Protein AF-E9I424-F1 (afdb_monomer_lite)

Foldseek 3Di:
DQLVVLLVVVLVQDQEEEEEFQAQDDPVCVVVPVQADPVRHPPGTPCVSCQVVSCVSHVNYHYYYDPDDPPVSVVCCCVVDPHYDYRYD

Sequence (89 aa):
LGVEVAKNLILAGPKQVTIYDPNIVTIEDVGRNFYCRHEDVGKKSRAEASLTQLKDLNPNVNVSIATDTSVEYMLRLSYLDPPTMNVLL

Structure (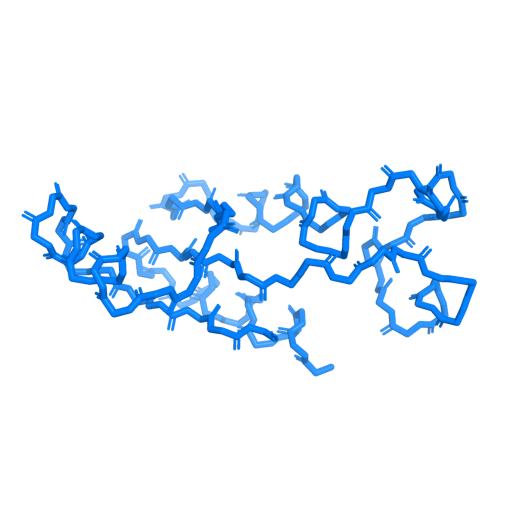mmCIF, N/CA/C/O backbone):
data_AF-E9I424-F1
#
_entry.id   AF-E9I424-F1
#
loop_
_atom_site.group_PDB
_atom_site.id
_atom_site.type_symbol
_atom_site.label_atom_id
_atom_site.label_alt_id
_atom_site.label_comp_id
_atom_site.label_asym_id
_atom_site.label_entity_id
_atom_site.label_seq_id
_atom_site.pdbx_PDB_ins_code
_atom_site.Cartn_x
_atom_site.Cartn_y
_atom_site.Cartn_z
_atom_site.occupancy
_atom_site.B_iso_or_equiv
_atom_site.auth_seq_id
_atom_site.auth_comp_id
_atom_site.auth_asym_id
_atom_site.auth_atom_id
_atom_site.pdbx_PDB_model_num
ATOM 1 N N . LEU A 1 1 ? 7.671 -10.560 2.624 1.00 79.00 1 LEU A N 1
ATOM 2 C CA . LEU A 1 1 ? 7.805 -9.756 3.856 1.00 79.00 1 LEU A CA 1
ATOM 3 C C . LEU A 1 1 ? 6.861 -8.559 3.896 1.00 79.00 1 LEU A C 1
ATOM 5 O O . LEU A 1 1 ? 5.906 -8.628 4.652 1.00 79.00 1 LEU A O 1
ATOM 9 N N . GLY A 1 2 ? 7.061 -7.497 3.103 1.00 87.00 2 GLY A N 1
ATOM 10 C CA . GLY A 1 2 ? 6.253 -6.274 3.246 1.00 87.00 2 GLY A CA 1
ATOM 11 C C . GLY A 1 2 ? 4.733 -6.513 3.187 1.00 87.00 2 GLY A C 1
ATOM 12 O O . GLY A 1 2 ? 3.997 -6.221 4.127 1.00 87.00 2 GLY A O 1
ATOM 13 N N . VAL A 1 3 ? 4.269 -7.190 2.140 1.00 88.50 3 VAL A N 1
ATOM 14 C CA . VAL A 1 3 ? 2.852 -7.554 1.979 1.00 88.50 3 VAL A CA 1
ATOM 15 C C . VAL A 1 3 ? 2.282 -8.405 3.131 1.00 88.50 3 VAL A C 1
ATOM 17 O O . VAL A 1 3 ? 1.098 -8.316 3.456 1.00 88.50 3 VAL A O 1
ATOM 20 N N . GLU A 1 4 ? 3.115 -9.206 3.799 1.00 90.69 4 GLU A N 1
ATOM 21 C CA . GLU A 1 4 ? 2.703 -10.039 4.937 1.00 90.69 4 GLU A CA 1
ATOM 22 C C . GLU A 1 4 ? 2.533 -9.204 6.207 1.00 90.69 4 GLU A C 1
ATOM 24 O O . GLU A 1 4 ? 1.611 -9.458 6.984 1.00 90.69 4 GLU A O 1
ATOM 29 N N . VAL A 1 5 ? 3.378 -8.184 6.392 1.00 91.94 5 VAL A N 1
ATOM 30 C CA . VAL A 1 5 ? 3.240 -7.200 7.473 1.00 91.94 5 VAL A CA 1
ATOM 31 C C . VAL A 1 5 ? 1.944 -6.415 7.294 1.00 91.94 5 VAL A C 1
ATOM 33 O O . VAL A 1 5 ? 1.153 -6.339 8.232 1.00 91.94 5 VAL A O 1
ATOM 36 N N . ALA A 1 6 ? 1.673 -5.914 6.083 1.00 92.00 6 ALA A N 1
ATOM 37 C CA . ALA A 1 6 ? 0.428 -5.206 5.787 1.00 92.00 6 ALA A CA 1
ATOM 38 C C . ALA A 1 6 ? -0.805 -6.081 6.052 1.00 92.00 6 ALA A C 1
ATOM 40 O O . ALA A 1 6 ? -1.726 -5.651 6.743 1.00 92.00 6 ALA A O 1
ATOM 41 N N . LYS A 1 7 ? -0.789 -7.339 5.592 1.00 93.69 7 LYS A N 1
ATOM 42 C CA . LYS A 1 7 ? -1.847 -8.320 5.878 1.00 93.69 7 LYS A CA 1
ATOM 43 C C . LYS A 1 7 ? -2.093 -8.460 7.384 1.00 93.69 7 LYS A C 1
ATOM 45 O O . LYS A 1 7 ? -3.232 -8.356 7.828 1.00 93.69 7 LYS A O 1
ATOM 50 N N . ASN A 1 8 ? -1.041 -8.693 8.168 1.00 94.62 8 ASN A N 1
ATOM 51 C CA . ASN A 1 8 ? -1.175 -8.907 9.610 1.00 94.62 8 ASN A CA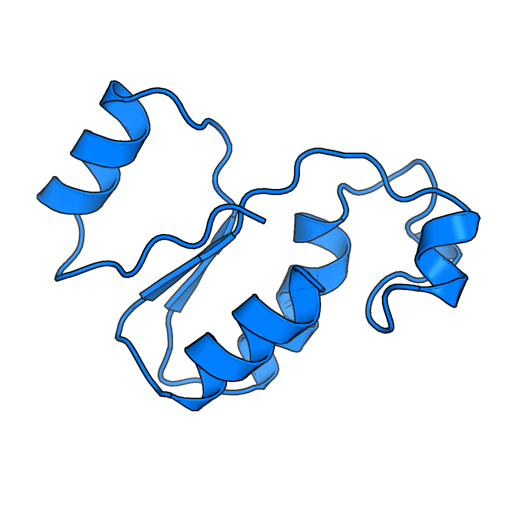 1
ATOM 52 C C . ASN A 1 8 ? -1.695 -7.656 10.332 1.00 94.62 8 ASN A C 1
ATOM 54 O O . ASN A 1 8 ? -2.516 -7.777 11.238 1.00 94.62 8 ASN A O 1
ATOM 58 N N . LEU A 1 9 ? -1.267 -6.462 9.915 1.00 93.44 9 LEU A N 1
ATOM 59 C CA . LEU A 1 9 ? -1.749 -5.207 10.491 1.00 93.44 9 LEU A CA 1
ATOM 60 C C . LEU A 1 9 ? -3.216 -4.948 10.155 1.00 93.44 9 LEU A C 1
ATOM 62 O O . LEU A 1 9 ? -3.977 -4.594 11.044 1.00 93.44 9 LEU A O 1
ATOM 66 N N . ILE A 1 10 ? -3.650 -5.198 8.920 1.00 95.38 10 ILE A N 1
ATOM 67 C CA . ILE A 1 10 ? -5.064 -5.061 8.539 1.00 95.38 10 ILE A CA 1
ATOM 68 C C . ILE A 1 10 ? -5.944 -6.041 9.332 1.00 95.38 10 ILE A C 1
ATOM 70 O O . ILE A 1 10 ? -7.013 -5.673 9.822 1.00 95.38 10 ILE A O 1
ATOM 74 N N . LEU A 1 11 ? -5.477 -7.275 9.535 1.00 95.62 11 LEU A N 1
ATOM 75 C CA . LEU A 1 11 ? -6.185 -8.260 10.359 1.00 95.62 11 LEU A CA 1
ATOM 76 C C . LEU A 1 11 ? -6.224 -7.881 11.849 1.00 95.62 11 LEU A C 1
ATOM 78 O O . LEU A 1 11 ? -7.173 -8.250 12.534 1.00 95.62 11 LEU A O 1
ATOM 82 N N . ALA A 1 12 ? -5.247 -7.116 12.346 1.00 95.69 12 ALA A N 1
ATOM 83 C CA . ALA A 1 12 ? -5.264 -6.580 13.709 1.00 95.69 12 ALA A CA 1
ATOM 84 C C . ALA A 1 12 ? -6.318 -5.471 13.916 1.00 95.69 12 ALA A C 1
ATOM 86 O O . ALA A 1 12 ? -6.646 -5.147 15.055 1.00 95.69 12 ALA A O 1
ATOM 87 N N . GLY A 1 13 ? -6.871 -4.912 12.835 1.00 93.25 13 GLY A N 1
ATOM 88 C CA . GLY A 1 13 ? -8.009 -3.991 12.875 1.00 93.25 13 GLY A CA 1
ATOM 89 C C . GLY A 1 13 ? -7.727 -2.549 13.329 1.00 93.25 13 GLY A C 1
ATOM 90 O O . GLY A 1 13 ? -8.552 -2.005 14.068 1.00 93.25 13 GLY A O 1
ATOM 91 N N . PRO A 1 14 ? -6.621 -1.884 12.929 1.00 92.44 14 PRO A N 1
ATOM 92 C CA . PRO A 1 14 ? -6.477 -0.445 13.140 1.00 92.44 14 PRO A CA 1
ATOM 93 C C . PRO A 1 14 ? -7.512 0.323 12.305 1.00 92.44 14 PRO A C 1
ATOM 95 O O . PRO A 1 14 ? -8.062 -0.198 11.342 1.00 92.44 14 PRO A O 1
ATOM 98 N N . LYS A 1 15 ? -7.746 1.605 12.605 1.00 89.06 15 LYS A N 1
ATOM 99 C CA . LYS A 1 15 ? -8.654 2.421 11.778 1.00 89.06 15 LYS A CA 1
ATOM 100 C C . LYS A 1 15 ? -8.176 2.572 10.332 1.00 89.06 15 LYS A C 1
ATOM 102 O O . LYS A 1 15 ? -8.997 2.564 9.417 1.00 89.06 15 LYS A O 1
ATOM 107 N N . GLN A 1 16 ? -6.872 2.752 10.134 1.00 88.81 16 GLN A N 1
ATOM 108 C CA . GLN A 1 16 ? -6.292 3.021 8.824 1.00 88.81 16 GLN A CA 1
ATOM 109 C C . GLN A 1 16 ? -4.900 2.397 8.695 1.00 88.81 16 GLN A C 1
ATOM 111 O O . GLN A 1 16 ? -4.106 2.443 9.638 1.00 88.81 16 GLN A O 1
ATOM 116 N N . VAL A 1 17 ? -4.626 1.849 7.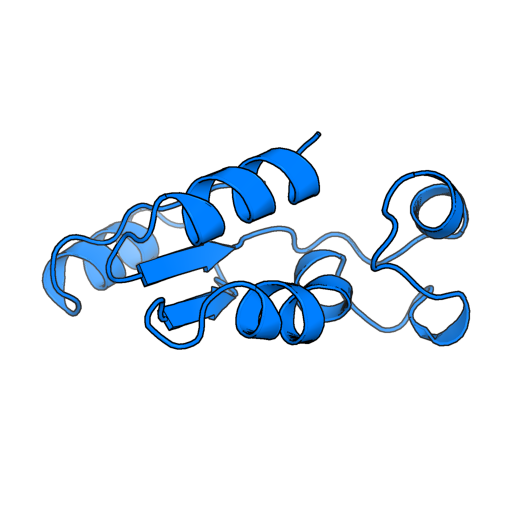511 1.00 90.50 17 VAL A N 1
ATOM 117 C CA . VAL A 1 17 ? -3.320 1.358 7.066 1.00 90.50 17 VAL A CA 1
ATOM 118 C C . VAL A 1 17 ? -3.000 2.019 5.731 1.00 90.50 17 VAL A C 1
ATOM 120 O O . VAL A 1 17 ? -3.702 1.815 4.742 1.00 90.50 17 VAL A O 1
ATOM 123 N N . THR A 1 18 ? -1.917 2.784 5.692 1.00 90.94 18 THR A N 1
ATOM 124 C CA . THR A 1 18 ? -1.407 3.380 4.452 1.00 90.94 18 THR A CA 1
ATOM 125 C C . THR A 1 18 ? -0.186 2.596 3.995 1.00 90.94 18 THR A C 1
ATOM 127 O O . THR A 1 18 ? 0.736 2.396 4.785 1.00 90.94 18 THR A O 1
ATOM 130 N N . ILE A 1 19 ? -0.188 2.157 2.736 1.00 90.56 19 ILE A N 1
ATOM 131 C CA . ILE A 1 19 ? 0.862 1.345 2.119 1.00 90.56 19 ILE A CA 1
ATOM 132 C C . ILE A 1 19 ? 1.714 2.225 1.211 1.00 90.56 19 ILE A C 1
ATOM 134 O O . ILE A 1 19 ? 1.184 2.966 0.386 1.00 90.56 19 ILE A O 1
ATOM 138 N N . TYR A 1 20 ? 3.031 2.099 1.303 1.00 91.00 20 TYR A N 1
ATOM 139 C CA . TYR A 1 20 ? 3.954 2.692 0.342 1.00 91.00 20 TYR A CA 1
ATOM 140 C C . TYR A 1 20 ? 4.865 1.608 -0.216 1.00 91.00 20 TYR A C 1
ATOM 142 O O . TYR A 1 20 ? 5.630 1.030 0.537 1.00 91.00 20 TYR A O 1
ATOM 150 N N . ASP A 1 21 ? 4.764 1.339 -1.515 1.00 91.38 21 ASP A N 1
ATOM 151 C CA . ASP A 1 21 ? 5.762 0.584 -2.280 1.00 91.38 21 ASP A CA 1
ATOM 152 C C . ASP A 1 21 ? 5.641 1.024 -3.748 1.00 91.38 21 ASP A C 1
ATOM 154 O O . ASP A 1 21 ? 4.789 0.501 -4.477 1.00 91.38 21 ASP A O 1
ATOM 158 N N . PRO A 1 22 ? 6.427 2.028 -4.182 1.00 92.81 22 PRO A N 1
ATOM 159 C CA . PRO A 1 22 ? 6.323 2.604 -5.520 1.00 92.81 22 PRO A CA 1
ATOM 160 C C . PRO A 1 22 ? 6.986 1.726 -6.589 1.00 92.81 22 PRO A C 1
ATOM 162 O O . PRO A 1 22 ? 6.919 2.054 -7.774 1.00 92.81 22 PRO A O 1
ATOM 165 N N . ASN A 1 23 ? 7.658 0.635 -6.205 1.00 93.50 23 ASN A N 1
ATOM 166 C CA . ASN A 1 23 ? 8.382 -0.193 -7.158 1.00 93.50 23 ASN A CA 1
ATOM 167 C C . ASN A 1 23 ? 7.406 -0.854 -8.125 1.00 93.50 23 ASN A C 1
ATOM 169 O O . ASN A 1 23 ? 6.420 -1.467 -7.712 1.00 93.50 23 ASN A O 1
ATOM 173 N N . ILE A 1 24 ? 7.710 -0.758 -9.417 1.00 96.38 24 ILE A N 1
ATOM 174 C CA . ILE A 1 24 ? 6.933 -1.417 -10.462 1.00 96.38 24 ILE A CA 1
ATOM 175 C C . ILE A 1 24 ? 7.046 -2.932 -10.306 1.00 96.38 24 ILE A C 1
ATOM 177 O O . ILE A 1 24 ? 8.129 -3.462 -10.052 1.00 96.38 24 ILE A O 1
ATOM 181 N N . VAL A 1 25 ? 5.921 -3.625 -10.479 1.00 96.88 25 VAL A N 1
ATOM 182 C CA . VAL A 1 25 ? 5.874 -5.086 -10.446 1.00 96.88 25 VAL A CA 1
ATOM 183 C C . VAL A 1 25 ? 6.813 -5.653 -11.509 1.00 96.88 25 VAL A C 1
ATOM 185 O O . VAL A 1 25 ? 6.705 -5.348 -12.700 1.00 96.88 25 VAL A O 1
ATOM 188 N N . THR A 1 26 ? 7.719 -6.516 -11.064 1.00 96.75 26 THR A N 1
ATOM 189 C CA . THR A 1 26 ? 8.629 -7.299 -11.901 1.00 96.75 26 THR A CA 1
ATOM 190 C C . THR A 1 26 ? 8.161 -8.749 -11.993 1.00 96.75 26 THR A C 1
ATOM 192 O O . THR A 1 26 ? 7.305 -9.197 -11.231 1.00 96.75 26 THR A O 1
ATOM 195 N N . ILE A 1 27 ? 8.745 -9.526 -12.907 1.00 95.50 27 ILE A N 1
ATOM 196 C CA . ILE A 1 27 ? 8.416 -10.953 -13.021 1.00 95.50 27 ILE A CA 1
ATOM 197 C C . ILE A 1 27 ? 8.785 -11.746 -11.756 1.00 95.50 27 ILE A C 1
ATOM 199 O O . ILE A 1 27 ? 8.073 -12.674 -11.383 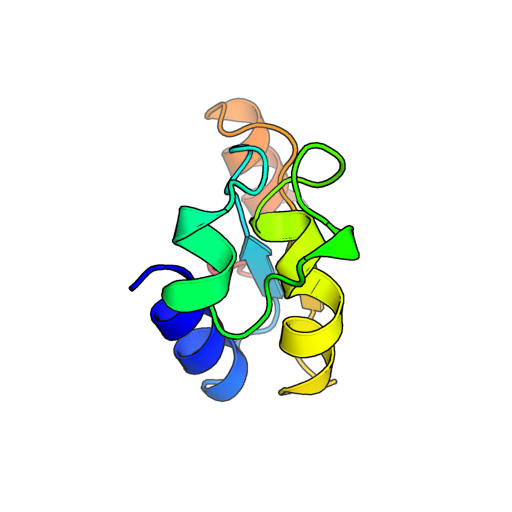1.00 95.50 27 ILE A O 1
ATOM 203 N N . GLU A 1 28 ? 9.851 -11.351 -11.050 1.00 93.88 28 GLU A N 1
ATOM 204 C CA . GLU A 1 28 ? 10.247 -11.979 -9.784 1.00 93.88 28 GLU A CA 1
ATOM 205 C C . GLU A 1 28 ? 9.197 -11.775 -8.687 1.00 93.88 28 GLU A C 1
ATOM 207 O O . GLU A 1 28 ? 9.032 -12.632 -7.815 1.00 93.88 28 GLU A O 1
ATOM 212 N N . ASP A 1 29 ? 8.461 -10.662 -8.742 1.00 94.38 29 ASP A N 1
ATOM 213 C CA . ASP A 1 29 ? 7.440 -10.333 -7.751 1.00 94.38 29 ASP A CA 1
ATOM 214 C C . ASP A 1 29 ? 6.229 -11.257 -7.855 1.00 94.38 29 ASP A C 1
ATOM 216 O O . ASP A 1 29 ? 5.637 -11.584 -6.834 1.00 94.38 29 ASP A O 1
ATOM 220 N N . VAL A 1 30 ? 5.900 -11.770 -9.043 1.00 92.25 30 VAL A N 1
ATOM 221 C CA . VAL A 1 30 ? 4.786 -12.719 -9.223 1.00 92.25 30 VAL A CA 1
ATOM 222 C C . VAL A 1 30 ? 5.032 -14.034 -8.469 1.00 92.25 30 VAL A C 1
ATOM 224 O O . VAL A 1 30 ? 4.092 -14.668 -7.994 1.00 92.25 30 VAL A O 1
ATOM 227 N N . GLY A 1 31 ? 6.298 -14.437 -8.312 1.00 86.31 31 GLY A N 1
ATOM 228 C CA . GLY A 1 31 ? 6.678 -15.627 -7.546 1.00 86.31 31 GLY A CA 1
ATOM 229 C C . GLY A 1 31 ? 6.839 -15.393 -6.039 1.00 86.31 31 GLY A C 1
ATOM 230 O O . GLY A 1 31 ? 6.891 -16.357 -5.279 1.00 86.31 31 GLY A O 1
ATOM 231 N N . ARG A 1 32 ? 6.940 -14.132 -5.595 1.00 85.62 32 ARG A N 1
ATOM 232 C CA . ARG A 1 32 ? 7.263 -13.762 -4.201 1.00 85.62 32 ARG A CA 1
ATOM 233 C C . ARG A 1 32 ? 6.137 -13.026 -3.477 1.00 85.62 32 ARG A C 1
ATOM 235 O O . ARG A 1 32 ? 6.056 -13.089 -2.252 1.00 85.62 32 ARG A O 1
ATOM 242 N N . ASN A 1 33 ? 5.285 -12.322 -4.212 1.00 82.88 33 ASN A N 1
ATOM 243 C CA . ASN A 1 33 ? 4.137 -11.585 -3.712 1.00 82.88 33 ASN A CA 1
ATOM 244 C C . ASN A 1 33 ? 2.866 -12.178 -4.326 1.00 82.88 33 ASN A C 1
ATOM 246 O O . ASN A 1 33 ? 2.574 -11.994 -5.504 1.00 82.88 33 ASN A O 1
ATOM 250 N N . PHE A 1 34 ? 2.090 -12.865 -3.492 1.00 85.38 34 PHE A N 1
ATOM 251 C CA . PHE A 1 34 ? 0.894 -13.603 -3.892 1.00 85.38 34 PHE A CA 1
ATOM 252 C C . PHE A 1 34 ? -0.247 -12.725 -4.440 1.00 85.38 34 PHE A C 1
ATOM 254 O O . PHE A 1 34 ? -1.196 -13.264 -5.014 1.00 85.38 34 PHE A O 1
ATOM 261 N N . TYR A 1 35 ? -0.161 -11.396 -4.300 1.00 90.75 35 TYR A N 1
ATOM 262 C CA . TYR A 1 35 ? -1.100 -10.465 -4.929 1.00 90.75 35 TYR A CA 1
ATOM 263 C C . TYR A 1 35 ? -0.650 -9.954 -6.300 1.00 90.75 35 TYR A C 1
ATOM 265 O O . TYR A 1 35 ? -1.500 -9.572 -7.098 1.00 90.75 35 TYR A O 1
ATOM 273 N N . CYS A 1 36 ? 0.648 -9.989 -6.614 1.00 93.31 36 CYS A N 1
ATOM 274 C CA . CYS A 1 36 ? 1.138 -9.565 -7.924 1.00 93.31 36 CYS A CA 1
ATOM 275 C C . CYS A 1 36 ? 0.728 -10.577 -9.000 1.00 93.31 36 CYS A C 1
ATOM 277 O O . CYS A 1 36 ? 0.955 -11.782 -8.861 1.00 93.31 36 CYS A O 1
ATOM 279 N N . ARG A 1 37 ? 0.140 -10.099 -10.100 1.00 95.00 37 ARG A N 1
ATOM 280 C CA . ARG A 1 37 ? -0.228 -10.936 -11.249 1.00 95.00 37 ARG A CA 1
ATOM 281 C C . ARG A 1 37 ? 0.672 -10.641 -12.444 1.00 95.00 37 ARG A C 1
ATOM 283 O O . ARG A 1 37 ? 1.223 -9.554 -12.576 1.00 95.00 37 ARG A O 1
ATOM 290 N N . HIS A 1 38 ? 0.774 -11.603 -13.364 1.00 95.94 38 HIS A N 1
ATOM 291 C CA . HIS A 1 38 ? 1.511 -11.422 -14.623 1.00 95.94 38 HIS A CA 1
ATOM 292 C C . HIS A 1 38 ? 1.018 -10.197 -15.414 1.00 95.94 38 HIS A C 1
ATOM 294 O O . HIS A 1 38 ? 1.806 -9.530 -16.075 1.00 95.94 38 HIS A O 1
ATOM 300 N N . GLU A 1 39 ? -0.276 -9.879 -15.327 1.00 96.88 39 GLU A N 1
ATOM 301 C CA . GLU A 1 39 ? -0.877 -8.722 -15.997 1.00 96.88 39 GLU A CA 1
ATOM 302 C C . GLU A 1 39 ? -0.440 -7.363 -15.435 1.00 96.88 39 GLU A C 1
ATOM 304 O O . GLU A 1 39 ? -0.537 -6.373 -16.165 1.00 96.88 39 GLU A O 1
ATOM 309 N N . ASP A 1 40 ? 0.057 -7.323 -14.194 1.00 96.38 40 ASP A N 1
ATOM 310 C CA . ASP A 1 40 ? 0.497 -6.107 -13.502 1.00 96.38 40 ASP A CA 1
ATOM 311 C C . ASP A 1 40 ? 1.961 -5.752 -13.800 1.00 96.38 40 ASP A C 1
ATOM 313 O O . ASP A 1 40 ? 2.371 -4.606 -13.589 1.00 96.38 40 ASP A O 1
ATOM 317 N N . VAL A 1 41 ? 2.745 -6.714 -14.307 1.00 97.12 41 VAL A N 1
ATOM 318 C CA . VAL A 1 41 ? 4.179 -6.553 -14.591 1.00 97.12 41 VAL A CA 1
ATOM 319 C C . VAL A 1 41 ? 4.400 -5.376 -15.540 1.00 97.12 41 VAL A C 1
ATOM 321 O O . VAL A 1 41 ? 3.833 -5.324 -16.633 1.00 97.12 41 VAL A O 1
ATOM 324 N N . GLY A 1 42 ? 5.230 -4.420 -15.116 1.00 97.12 42 GLY A N 1
ATOM 325 C CA . GLY A 1 42 ? 5.532 -3.213 -15.889 1.00 97.12 42 GLY A CA 1
ATOM 326 C C . GLY A 1 42 ? 4.416 -2.159 -15.930 1.00 97.12 42 GLY A C 1
ATOM 327 O O . GLY A 1 42 ? 4.602 -1.136 -16.583 1.00 97.12 42 GLY A O 1
ATOM 328 N N . LYS A 1 43 ? 3.267 -2.386 -15.274 1.00 97.25 43 LYS A N 1
ATOM 329 C CA . LYS A 1 43 ? 2.086 -1.503 -15.363 1.00 97.25 43 LYS A CA 1
ATOM 330 C C . LYS A 1 43 ? 1.678 -0.874 -14.042 1.00 97.25 43 LYS A C 1
ATOM 332 O O . LYS A 1 43 ? 1.207 0.257 -14.043 1.00 97.25 43 LYS A O 1
ATOM 337 N N . LYS A 1 44 ? 1.807 -1.618 -12.946 1.00 96.62 44 LYS A N 1
ATOM 338 C CA . LYS A 1 44 ? 1.427 -1.172 -11.604 1.00 96.62 44 LYS A CA 1
ATOM 339 C C . LYS A 1 44 ? 2.629 -1.201 -10.680 1.00 96.62 44 LYS A C 1
ATOM 341 O O . LYS A 1 44 ? 3.549 -2.001 -10.863 1.00 96.62 44 LYS A O 1
ATOM 346 N N . SER A 1 45 ? 2.582 -0.368 -9.654 1.00 95.69 45 SER A N 1
ATOM 347 C CA . SER A 1 45 ? 3.406 -0.546 -8.467 1.00 95.69 45 SER A CA 1
ATOM 348 C C . SER A 1 45 ? 2.968 -1.785 -7.675 1.00 95.69 45 SER A C 1
ATOM 350 O O . SER A 1 45 ? 1.830 -2.255 -7.780 1.00 95.69 45 SER A O 1
ATOM 352 N N . ARG A 1 46 ? 3.859 -2.324 -6.845 1.00 95.06 46 ARG A N 1
ATOM 353 C CA . ARG A 1 46 ? 3.547 -3.444 -5.943 1.00 95.06 46 ARG A CA 1
ATOM 354 C C . ARG A 1 46 ? 2.446 -3.093 -4.941 1.00 95.06 46 ARG A C 1
ATOM 356 O O . ARG A 1 46 ? 1.633 -3.963 -4.614 1.00 95.06 46 ARG A O 1
ATOM 363 N N . ALA A 1 47 ? 2.387 -1.837 -4.491 1.00 94.12 47 ALA A N 1
ATOM 364 C CA . ALA A 1 47 ? 1.302 -1.346 -3.646 1.00 94.12 47 ALA A CA 1
ATOM 365 C C . ALA A 1 47 ? -0.047 -1.390 -4.382 1.00 94.12 47 ALA A C 1
ATOM 367 O O . ALA A 1 47 ? -1.014 -1.947 -3.862 1.00 94.12 47 ALA A O 1
ATOM 368 N N . GLU A 1 48 ? -0.109 -0.884 -5.618 1.00 95.75 48 GLU A N 1
ATOM 369 C CA . GLU A 1 48 ? -1.329 -0.905 -6.440 1.00 95.75 48 GLU A CA 1
ATOM 370 C C . GLU A 1 48 ? -1.784 -2.325 -6.775 1.00 95.75 48 GLU A C 1
ATOM 372 O O . GLU A 1 48 ? -2.975 -2.624 -6.688 1.00 95.75 48 GLU A O 1
ATOM 377 N N . ALA A 1 49 ? -0.845 -3.213 -7.111 1.00 95.94 49 ALA A N 1
ATOM 378 C CA . ALA A 1 49 ? -1.139 -4.614 -7.400 1.00 95.94 49 ALA A CA 1
ATOM 379 C C . ALA A 1 49 ? -1.727 -5.361 -6.188 1.00 95.94 49 ALA A C 1
ATOM 381 O O . ALA A 1 49 ? -2.472 -6.319 -6.367 1.00 95.94 49 ALA A O 1
ATOM 382 N N . SER A 1 50 ? -1.431 -4.905 -4.966 1.00 94.94 50 SER A N 1
ATOM 383 C CA . SER A 1 50 ? -1.880 -5.540 -3.718 1.00 94.94 50 SER A CA 1
ATOM 384 C C . SER A 1 50 ? -3.129 -4.896 -3.100 1.00 94.94 50 SER A C 1
ATOM 386 O O . SER A 1 50 ? -3.740 -5.473 -2.200 1.00 94.94 50 SER A O 1
ATOM 388 N N . LEU A 1 51 ? -3.511 -3.689 -3.534 1.00 94.62 51 LEU A N 1
ATOM 389 C CA . LEU A 1 51 ? -4.475 -2.843 -2.821 1.00 94.62 51 LEU A CA 1
ATOM 390 C C . LEU A 1 51 ? -5.857 -3.478 -2.671 1.00 94.62 51 LEU A C 1
ATOM 392 O O . LEU A 1 51 ? -6.448 -3.415 -1.596 1.00 94.62 51 LEU A O 1
ATOM 396 N N . THR A 1 52 ? -6.381 -4.054 -3.753 1.00 94.81 52 THR A N 1
ATOM 397 C CA . THR A 1 52 ? -7.749 -4.594 -3.770 1.00 94.81 52 THR A CA 1
ATOM 398 C C . THR A 1 52 ? -7.871 -5.738 -2.772 1.00 94.81 52 THR A C 1
ATOM 400 O O . THR A 1 52 ? -8.727 -5.715 -1.897 1.00 94.81 52 THR A O 1
ATOM 403 N N . GLN A 1 53 ? -6.938 -6.685 -2.824 1.00 95.19 53 GLN A N 1
ATOM 404 C CA . GLN A 1 53 ? -6.965 -7.856 -1.959 1.00 95.19 53 GLN A CA 1
ATOM 405 C C . GLN A 1 53 ? -6.683 -7.493 -0.499 1.00 95.19 53 GLN A C 1
ATOM 407 O O . GLN A 1 53 ? -7.248 -8.105 0.400 1.00 95.19 53 GLN A O 1
ATOM 412 N N . LEU A 1 54 ? -5.839 -6.487 -0.245 1.00 95.06 54 LEU A N 1
ATOM 413 C CA . LEU A 1 54 ? -5.592 -5.992 1.110 1.00 95.06 54 LEU A CA 1
ATOM 414 C C . LEU A 1 54 ? -6.830 -5.306 1.710 1.00 95.06 54 LEU A C 1
ATOM 416 O O . LEU A 1 54 ? -7.100 -5.506 2.892 1.00 95.06 54 LEU A O 1
ATOM 420 N N . LYS A 1 55 ? -7.615 -4.564 0.915 1.00 95.94 55 LYS A N 1
ATOM 421 C CA . LYS A 1 55 ? -8.905 -3.995 1.354 1.00 95.94 55 LYS A CA 1
ATOM 422 C C . LYS A 1 55 ? -9.916 -5.074 1.745 1.00 95.94 55 LYS A C 1
ATOM 424 O O . LYS A 1 55 ? -10.625 -4.911 2.735 1.00 95.94 55 LYS A O 1
ATOM 429 N N . ASP A 1 56 ? -9.941 -6.183 1.013 1.00 96.56 56 ASP A N 1
ATOM 430 C CA . ASP A 1 56 ? -10.898 -7.272 1.243 1.00 96.56 56 ASP A CA 1
ATOM 431 C C . ASP A 1 56 ? -10.644 -8.047 2.549 1.00 96.56 56 ASP A C 1
ATOM 433 O O . ASP A 1 56 ? -11.538 -8.736 3.041 1.00 96.56 56 ASP A O 1
ATOM 437 N N . LEU A 1 57 ? -9.451 -7.931 3.149 1.00 96.81 57 LEU A N 1
ATOM 438 C CA . LEU A 1 57 ? -9.112 -8.636 4.392 1.00 96.81 57 LEU A CA 1
ATOM 439 C C . LEU A 1 57 ? -9.938 -8.167 5.594 1.00 96.81 57 LEU A C 1
ATOM 441 O O . LEU A 1 57 ? -10.239 -8.970 6.477 1.00 96.81 57 LEU A O 1
ATOM 445 N N . ASN A 1 58 ? -10.255 -6.872 5.668 1.00 96.81 58 ASN A N 1
ATOM 446 C CA . ASN A 1 58 ? -11.027 -6.310 6.770 1.00 96.81 58 ASN A CA 1
ATOM 447 C C . ASN A 1 58 ? -11.740 -5.016 6.340 1.00 96.81 58 ASN A C 1
ATOM 449 O O . ASN A 1 58 ? -11.128 -3.946 6.376 1.00 96.81 58 ASN A O 1
ATOM 453 N N . PRO A 1 59 ? -13.044 -5.075 6.012 1.00 95.94 59 PRO A N 1
ATOM 454 C CA . PRO A 1 59 ? -13.819 -3.907 5.582 1.00 95.94 59 PRO A CA 1
ATOM 455 C C . PRO A 1 59 ? -13.906 -2.768 6.610 1.00 95.94 59 PRO A C 1
ATOM 457 O O . PRO A 1 59 ? -14.285 -1.656 6.253 1.00 95.94 59 PRO A O 1
ATOM 460 N N . ASN A 1 60 ? -13.573 -3.025 7.882 1.00 94.81 60 ASN A N 1
ATOM 461 C CA . ASN A 1 60 ? -13.546 -1.998 8.927 1.00 94.81 60 ASN A CA 1
ATOM 462 C C . ASN A 1 60 ? -12.234 -1.191 8.953 1.00 94.81 60 ASN A C 1
ATOM 464 O O . ASN A 1 60 ? -12.133 -0.229 9.713 1.00 94.81 60 ASN A O 1
ATOM 468 N N . VAL A 1 61 ? -11.233 -1.579 8.157 1.00 94.12 61 VAL A N 1
ATOM 469 C CA . VAL A 1 61 ? -9.932 -0.907 8.067 1.00 94.12 61 VAL A CA 1
ATOM 470 C C . VAL A 1 61 ? -9.868 -0.104 6.777 1.00 94.12 61 VAL A C 1
ATOM 472 O O . VAL A 1 61 ? -10.032 -0.642 5.684 1.00 94.12 61 VAL A O 1
ATOM 475 N N . ASN A 1 62 ? -9.574 1.191 6.882 1.00 92.25 62 ASN A N 1
ATOM 476 C CA . ASN A 1 62 ? -9.313 2.009 5.704 1.00 92.25 62 ASN A CA 1
ATOM 477 C C . ASN A 1 62 ? -7.906 1.714 5.162 1.00 92.25 62 ASN A C 1
ATOM 479 O O . ASN A 1 62 ? -6.917 2.020 5.825 1.00 92.25 62 ASN A O 1
ATOM 483 N N . VAL A 1 63 ? -7.806 1.135 3.964 1.00 94.12 63 VAL A N 1
ATOM 484 C CA . VAL A 1 63 ? -6.517 0.836 3.318 1.00 94.12 63 VAL A CA 1
ATOM 485 C C . VAL A 1 63 ? -6.287 1.773 2.133 1.00 94.12 63 VAL A C 1
ATOM 487 O O . VAL A 1 63 ? -7.100 1.823 1.203 1.00 94.12 63 VAL A O 1
ATOM 490 N N . SER A 1 64 ? -5.170 2.497 2.141 1.00 92.69 64 SER A N 1
ATOM 491 C CA . SER A 1 64 ? -4.801 3.470 1.104 1.00 92.69 64 SER A CA 1
ATOM 492 C C . SER A 1 64 ? -3.347 3.304 0.651 1.00 92.69 64 SER A C 1
ATOM 494 O O . SER A 1 64 ? -2.574 2.565 1.260 1.00 92.69 64 SER A O 1
ATOM 496 N N . ILE A 1 65 ? -2.979 3.975 -0.444 1.00 91.94 65 ILE A N 1
ATOM 497 C CA . ILE A 1 65 ? -1.601 4.030 -0.944 1.00 91.94 65 ILE A CA 1
ATOM 498 C C . ILE A 1 65 ? -1.065 5.444 -0.743 1.00 91.94 65 ILE A C 1
ATOM 500 O O . ILE A 1 65 ? -1.745 6.416 -1.073 1.00 91.94 65 ILE A O 1
ATOM 504 N N . ALA A 1 66 ? 0.151 5.555 -0.219 1.00 89.81 66 ALA A N 1
ATOM 505 C CA . ALA A 1 66 ? 0.880 6.811 -0.178 1.00 89.81 66 ALA A CA 1
ATOM 506 C C . ALA A 1 66 ? 1.535 7.107 -1.530 1.00 89.81 66 ALA A C 1
ATOM 508 O O . ALA A 1 66 ? 2.145 6.234 -2.142 1.00 89.81 66 ALA A O 1
ATOM 509 N N . THR A 1 67 ? 1.450 8.359 -1.971 1.00 82.75 67 THR A N 1
ATOM 510 C CA . THR A 1 67 ? 2.123 8.835 -3.190 1.00 82.75 67 THR A CA 1
ATOM 511 C C . THR A 1 67 ? 3.511 9.411 -2.915 1.00 82.75 67 THR A C 1
ATOM 513 O O . THR A 1 67 ? 4.268 9.650 -3.849 1.00 82.75 67 THR A O 1
ATOM 516 N N . ASP A 1 68 ? 3.823 9.676 -1.646 1.00 79.81 68 ASP A N 1
ATOM 517 C CA . ASP A 1 68 ? 5.061 10.297 -1.183 1.00 79.81 68 ASP A CA 1
ATOM 518 C C . ASP A 1 68 ? 5.354 9.847 0.260 1.00 79.81 68 ASP A C 1
ATOM 520 O O . ASP A 1 68 ? 4.449 9.469 1.004 1.00 79.81 68 ASP A O 1
ATOM 524 N N . THR A 1 69 ? 6.622 9.886 0.659 1.00 79.31 69 THR A N 1
ATOM 525 C CA . THR A 1 69 ? 7.093 9.604 2.025 1.00 79.31 69 THR A CA 1
ATOM 526 C C . THR A 1 69 ? 7.776 10.802 2.667 1.00 79.31 69 THR A C 1
ATOM 528 O O . THR A 1 69 ? 8.451 10.647 3.686 1.00 79.31 69 THR A O 1
ATOM 531 N N . SER A 1 70 ? 7.654 11.999 2.086 1.00 80.69 70 SER A N 1
ATOM 532 C CA . SER A 1 70 ? 8.149 13.213 2.728 1.00 80.69 70 SER A CA 1
ATOM 533 C C . SER A 1 70 ? 7.579 13.353 4.142 1.00 80.69 70 SER A C 1
ATOM 535 O O . SER A 1 70 ? 6.441 12.971 4.433 1.00 80.69 70 SER A O 1
ATOM 537 N N . VAL A 1 71 ? 8.387 13.917 5.044 1.00 75.06 71 VAL A N 1
ATOM 538 C CA . VAL A 1 71 ? 7.969 14.179 6.429 1.00 75.06 71 VAL A CA 1
ATOM 539 C C . VAL A 1 71 ? 6.687 15.011 6.443 1.00 75.06 71 VAL A C 1
ATOM 541 O O . VAL A 1 71 ? 5.784 14.721 7.216 1.00 75.06 71 VAL A O 1
ATOM 544 N N . GLU A 1 72 ? 6.567 15.970 5.526 1.00 77.56 72 GLU A N 1
ATOM 545 C CA . GLU A 1 72 ? 5.370 16.790 5.342 1.00 77.56 72 GLU A CA 1
ATOM 546 C C . GLU A 1 72 ? 4.128 15.945 5.025 1.00 77.56 72 GLU A C 1
ATOM 548 O O . GLU A 1 72 ? 3.074 16.125 5.635 1.00 77.56 72 GLU A O 1
ATOM 553 N N . TYR A 1 73 ? 4.252 14.977 4.111 1.00 78.25 73 TYR A N 1
ATOM 554 C CA . TYR A 1 73 ? 3.164 14.064 3.771 1.00 78.25 73 TYR A CA 1
ATOM 555 C C . TYR A 1 73 ? 2.770 13.183 4.964 1.00 78.25 73 TYR A C 1
ATOM 557 O O . TYR A 1 73 ? 1.584 13.042 5.270 1.00 78.25 73 TYR A O 1
ATOM 565 N N . MET A 1 74 ? 3.751 12.640 5.690 1.00 75.31 74 MET A N 1
ATOM 566 C CA . MET A 1 74 ? 3.487 11.822 6.878 1.00 75.31 74 MET A CA 1
ATOM 567 C C . MET A 1 74 ? 2.851 12.627 8.017 1.00 75.31 74 MET A C 1
ATOM 569 O O . MET A 1 74 ? 1.914 12.143 8.657 1.00 75.31 74 MET A O 1
ATOM 573 N N . LEU A 1 75 ? 3.310 13.863 8.243 1.00 73.62 75 LEU A N 1
ATOM 574 C CA . LEU A 1 75 ? 2.700 14.783 9.202 1.00 73.62 75 LEU A CA 1
ATOM 575 C C . LEU A 1 75 ? 1.258 15.076 8.794 1.00 73.62 75 LEU A C 1
ATOM 577 O O . LEU A 1 75 ? 0.350 14.917 9.609 1.00 73.62 75 LEU A O 1
ATOM 581 N N . ARG A 1 76 ? 1.015 15.405 7.521 1.00 74.75 76 ARG A N 1
ATOM 582 C CA . ARG A 1 76 ? -0.331 15.655 6.998 1.00 74.75 76 ARG A CA 1
ATOM 583 C C . ARG A 1 76 ? -1.281 14.483 7.246 1.00 74.75 76 ARG A C 1
ATOM 585 O O . ARG A 1 76 ? -2.405 14.723 7.676 1.00 74.75 76 ARG A O 1
ATOM 592 N N . LEU A 1 77 ? -0.842 13.243 7.027 1.00 70.44 77 LEU A N 1
ATOM 593 C CA . LEU A 1 77 ? -1.652 12.060 7.337 1.00 70.44 77 LEU A CA 1
ATOM 594 C C . LEU A 1 77 ? -1.986 11.971 8.832 1.00 70.44 77 LEU A C 1
ATOM 596 O O . LEU A 1 77 ? -3.135 11.739 9.184 1.00 70.44 77 LEU A O 1
ATOM 600 N N . SER A 1 78 ? -1.015 12.231 9.711 1.00 67.25 78 SER A N 1
ATOM 601 C CA . SER A 1 78 ? -1.233 12.174 11.164 1.00 67.25 78 SER A CA 1
ATOM 602 C C . SER A 1 78 ? -2.127 13.291 11.726 1.00 67.25 78 SER A C 1
ATOM 604 O O . SER A 1 78 ? -2.750 13.101 12.768 1.00 67.25 78 SER A O 1
ATOM 606 N N . TYR A 1 79 ? -2.190 14.451 11.058 1.00 65.88 79 TYR A N 1
ATOM 607 C CA . TYR A 1 79 ? -3.010 15.593 11.482 1.00 65.88 79 TYR A CA 1
ATOM 608 C C . TYR A 1 79 ? -4.424 15.590 10.888 1.00 65.88 79 TYR A C 1
ATOM 610 O O . TYR A 1 79 ? -5.320 16.186 11.485 1.00 65.88 79 TYR A O 1
ATOM 618 N N . LEU A 1 80 ? -4.628 14.977 9.716 1.00 62.81 80 LEU A N 1
ATOM 619 C CA . LEU A 1 80 ? -5.916 15.002 9.013 1.00 62.81 80 LEU A CA 1
ATOM 620 C C . LEU A 1 80 ? -6.781 13.756 9.258 1.00 62.81 80 LEU A C 1
ATOM 622 O O . LEU A 1 80 ? -8.000 13.876 9.157 1.00 62.81 80 LEU A O 1
ATOM 626 N N . ASP A 1 81 ? -6.193 12.611 9.625 1.00 56.25 81 ASP A N 1
ATOM 627 C CA . ASP A 1 81 ? -6.914 11.361 9.896 1.00 56.25 81 ASP A CA 1
ATOM 628 C C . ASP A 1 81 ? -6.664 10.848 11.345 1.00 56.25 81 ASP A C 1
ATOM 630 O O . ASP A 1 81 ? -5.564 10.987 11.882 1.00 56.25 81 ASP A O 1
ATOM 634 N N . PRO A 1 82 ? -7.678 10.272 12.036 1.00 52.47 82 PRO A N 1
ATOM 635 C CA . PRO A 1 82 ? -7.554 9.718 13.399 1.00 52.47 82 PRO A CA 1
ATOM 636 C C . PRO A 1 82 ? -6.516 8.574 13.448 1.00 52.47 82 PRO A C 1
ATOM 638 O O . PRO A 1 82 ? -6.318 7.935 12.422 1.00 52.47 82 PRO A O 1
ATOM 641 N N . PRO A 1 83 ? -5.897 8.246 14.609 1.00 53.25 83 PRO A N 1
ATOM 642 C CA . PRO A 1 83 ? -4.534 7.700 14.699 1.00 53.25 83 PRO A CA 1
ATOM 643 C C . PRO A 1 83 ? -4.226 6.628 13.647 1.00 53.25 83 PRO A C 1
ATOM 645 O O . PRO A 1 83 ? -4.635 5.470 13.767 1.00 53.25 83 PRO A O 1
ATOM 648 N N . THR A 1 84 ? -3.509 7.052 12.608 1.00 56.03 84 THR A N 1
ATOM 649 C CA . THR A 1 84 ? -3.096 6.231 11.472 1.00 56.03 84 THR A CA 1
ATOM 650 C C . THR A 1 84 ? -1.865 5.411 11.842 1.00 56.03 84 THR A C 1
ATOM 652 O O . THR A 1 84 ? -0.859 5.954 12.302 1.00 56.03 84 THR A O 1
ATOM 655 N N . MET A 1 85 ? -1.915 4.096 11.618 1.00 59.59 85 MET A N 1
ATOM 656 C CA . MET A 1 85 ? -0.733 3.241 11.712 1.00 59.59 85 MET A CA 1
ATOM 657 C C . MET A 1 85 ? -0.096 3.181 10.321 1.00 59.59 85 MET A C 1
ATOM 659 O O . MET A 1 85 ? -0.610 2.533 9.410 1.00 59.59 85 MET A O 1
ATOM 663 N N . ASN A 1 86 ? 0.992 3.926 10.134 1.00 57.69 86 ASN A N 1
ATOM 664 C CA . ASN A 1 86 ? 1.684 4.006 8.851 1.00 57.69 86 ASN A CA 1
ATOM 665 C C . ASN A 1 86 ? 2.606 2.798 8.678 1.00 57.69 86 ASN A C 1
ATOM 667 O O . ASN A 1 86 ? 3.433 2.521 9.547 1.00 57.69 86 ASN A O 1
ATOM 671 N N . VAL A 1 87 ? 2.482 2.102 7.549 1.00 53.69 87 VAL A N 1
ATOM 672 C CA . VAL A 1 87 ? 3.316 0.947 7.218 1.00 53.69 87 VAL A CA 1
ATOM 673 C C . VAL A 1 87 ? 4.082 1.283 5.949 1.00 53.69 87 VAL A C 1
ATOM 675 O O . VAL A 1 87 ? 3.537 1.256 4.848 1.00 53.69 87 VAL A O 1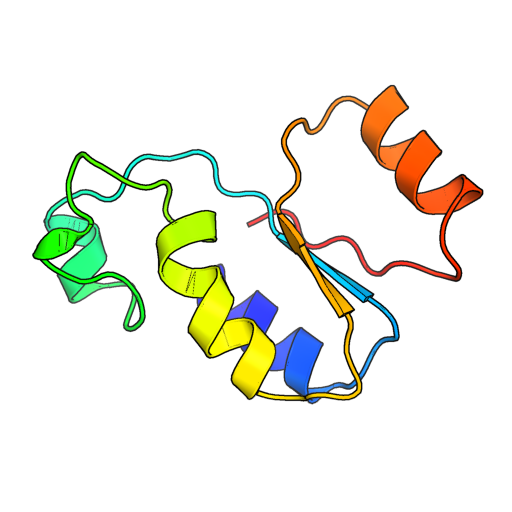
ATOM 678 N N . LEU A 1 88 ? 5.355 1.629 6.113 1.00 45.38 88 LEU A N 1
ATOM 679 C CA . LEU A 1 88 ? 6.289 1.695 4.993 1.00 45.38 88 LEU A CA 1
ATOM 680 C C . LEU A 1 88 ? 6.637 0.249 4.617 1.00 45.38 88 LEU A C 1
ATOM 682 O O . LEU A 1 88 ? 7.132 -0.490 5.474 1.00 45.38 88 LEU A O 1
ATOM 686 N N . LEU A 1 89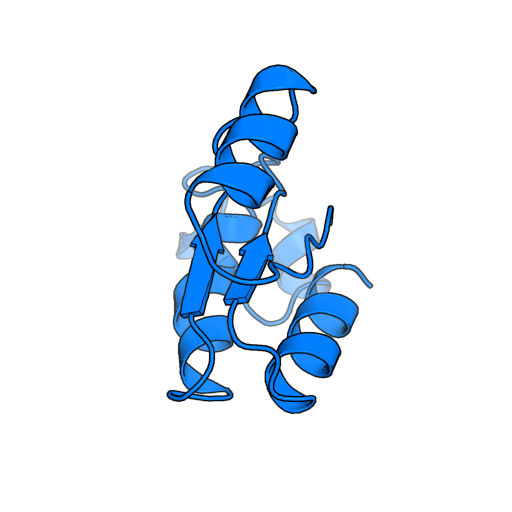 ? 6.305 -0.165 3.391 1.00 47.31 89 LEU A N 1
ATOM 687 C CA . LEU A 1 89 ? 6.690 -1.466 2.840 1.00 47.31 89 LEU A CA 1
ATOM 688 C C . LEU A 1 89 ? 7.967 -1.356 2.010 1.00 47.31 89 LEU A C 1
ATOM 690 O O . LEU A 1 89 ? 8.216 -0.279 1.426 1.00 47.31 89 LEU A O 1
#

Radius of gyration: 13.02 Å; chains: 1; bounding box: 24×32×31 Å

pLDDT: mean 86.21, std 13.5, range [45.38, 97.25]

InterPro domains:
  IPR000594 THIF-type NAD/FAD binding fold [PF00899] (1-67)
  IPR035985 Ubiquitin-activating enzyme-like [SSF69572] (1-71)
  IPR045886 ThiF/MoeB/HesA family [PTHR10953] (1-67)

Organism: Daphnia pulex (NCBI:txid6669)

Secondary structure (DSSP, 8-state):
-HHHHHHHHHHH--SEEEEE--PBPPHHHHHH-TT--GGGTTTSBHHHHHHHHHHHT-TTSEEEE-S---HHHHHHHHHHSSS-EEEE-